Protein AF-A0A928NKR6-F1 (afdb_monomer_lite)

pLDDT: mean 70.2, std 10.95, range [42.5, 87.31]

Sequence (107 aa):
MFGFIVCLTAIFIFFMIVGFLEKFGERMFKMYNKRTTKQGGITIPKQLRVKYGLTGACAVDIEEVNGGLLIKKHTDTCICCGNFEDVKKMNDICLCKKCAGGFLHAN

Radius of gyration: 22.49 Å; chains: 1; bounding box: 49×58×49 Å

Foldseek 3Di:
DPPVVVVVVVVVVVCVVVVVVVVVPDDDDDDDDDDADPVRDDDDDPVVCVVQVVDPPFAWDWDDDDNDTDIHGDQQAQPPPRDSPQFDQDPNGTHHPVVVVVVVPPD

Structure (mmCIF, N/CA/C/O backbone):
data_AF-A0A928NKR6-F1
#
_entry.id   AF-A0A928NKR6-F1
#
loop_
_atom_site.group_PDB
_atom_site.id
_atom_site.type_symbol
_atom_site.label_atom_id
_atom_site.label_alt_id
_atom_site.label_comp_id
_atom_site.label_asym_id
_atom_site.label_entity_id
_atom_site.label_seq_id
_atom_site.pdbx_PDB_ins_code
_atom_site.Cartn_x
_atom_site.Cartn_y
_atom_site.Cartn_z
_atom_site.occupancy
_atom_site.B_iso_or_equiv
_atom_site.auth_seq_id
_atom_site.auth_comp_id
_atom_site.auth_asym_id
_atom_site.auth_atom_id
_atom_site.pdbx_PDB_model_num
ATOM 1 N N . MET A 1 1 ? 30.452 -43.945 2.477 1.00 54.97 1 MET A N 1
ATOM 2 C CA . MET A 1 1 ? 29.744 -43.589 3.730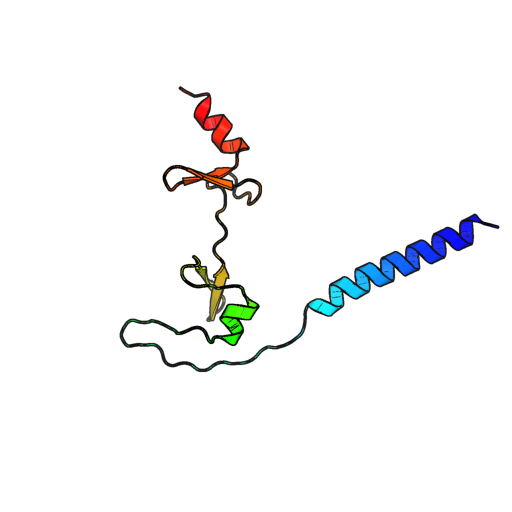 1.00 54.97 1 MET A CA 1
ATOM 3 C C . MET A 1 1 ? 29.572 -42.077 3.958 1.00 54.97 1 MET A C 1
ATOM 5 O O . MET A 1 1 ? 28.763 -41.715 4.794 1.00 54.97 1 MET A O 1
ATOM 9 N N . PHE A 1 2 ? 30.244 -41.191 3.199 1.00 52.47 2 PHE A N 1
ATOM 10 C CA . PHE A 1 2 ? 30.099 -39.727 3.337 1.00 52.47 2 PHE A CA 1
ATOM 11 C C . PHE A 1 2 ? 28.892 -39.115 2.598 1.00 52.47 2 PHE A C 1
ATOM 13 O O . PHE A 1 2 ? 28.364 -38.106 3.045 1.00 52.47 2 PHE A O 1
ATOM 20 N N . GLY A 1 3 ? 28.406 -39.729 1.511 1.00 57.06 3 GLY A N 1
ATOM 21 C CA . GLY A 1 3 ? 27.322 -39.159 0.690 1.00 57.06 3 GLY A CA 1
ATOM 22 C C . GLY A 1 3 ? 25.929 -39.158 1.336 1.00 57.06 3 GLY A C 1
ATOM 23 O O . GLY A 1 3 ? 25.107 -38.306 1.016 1.00 57.06 3 GLY A O 1
ATOM 24 N N . PHE A 1 4 ? 25.665 -40.064 2.282 1.00 57.41 4 PHE A N 1
ATOM 25 C CA . PHE A 1 4 ? 24.349 -40.174 2.929 1.00 57.41 4 PHE A CA 1
ATOM 26 C C . PHE A 1 4 ? 24.078 -39.028 3.918 1.00 57.41 4 PHE A C 1
ATOM 28 O O . PHE A 1 4 ? 22.943 -38.579 4.060 1.00 57.41 4 PHE A O 1
ATOM 35 N N . ILE A 1 5 ? 25.132 -38.513 4.559 1.00 68.06 5 ILE A N 1
ATOM 36 C CA . ILE A 1 5 ? 25.040 -37.430 5.547 1.00 68.06 5 ILE A CA 1
ATOM 37 C C . ILE A 1 5 ? 24.757 -36.085 4.866 1.00 68.06 5 ILE A C 1
ATOM 39 O O . ILE A 1 5 ? 23.942 -35.316 5.366 1.00 68.06 5 ILE A O 1
ATOM 43 N N . VAL A 1 6 ? 25.358 -35.819 3.699 1.00 60.25 6 VAL A N 1
ATOM 44 C CA . VAL A 1 6 ? 25.154 -34.549 2.970 1.00 60.25 6 VAL A CA 1
ATOM 45 C C . VAL A 1 6 ? 23.736 -34.439 2.400 1.00 60.25 6 VAL A C 1
ATOM 47 O O . VAL A 1 6 ? 23.174 -33.351 2.308 1.00 60.25 6 VAL A O 1
ATOM 50 N N . CYS A 1 7 ? 23.133 -35.573 2.036 1.00 64.06 7 CYS A N 1
ATOM 51 C CA . CYS A 1 7 ? 21.777 -35.597 1.498 1.00 64.06 7 CYS A CA 1
ATOM 52 C C . CYS A 1 7 ? 20.728 -35.351 2.595 1.00 64.06 7 CYS A C 1
ATOM 54 O O . CYS A 1 7 ? 19.808 -34.558 2.398 1.00 64.06 7 CYS A O 1
ATOM 56 N N . LEU A 1 8 ? 20.905 -35.945 3.785 1.00 61.19 8 LEU A N 1
ATOM 57 C CA . LEU A 1 8 ? 20.002 -35.703 4.915 1.00 61.19 8 LEU A CA 1
ATOM 58 C C . LEU A 1 8 ? 20.043 -34.244 5.389 1.00 61.19 8 LEU A C 1
ATOM 60 O O . LEU A 1 8 ? 18.994 -33.671 5.676 1.00 61.19 8 LEU A O 1
ATOM 64 N N . THR A 1 9 ? 21.221 -33.615 5.442 1.00 68.38 9 THR A N 1
ATOM 65 C CA . THR A 1 9 ? 21.326 -32.212 5.874 1.00 68.38 9 THR A CA 1
ATOM 66 C C . THR A 1 9 ? 20.708 -31.249 4.862 1.00 68.38 9 THR A C 1
ATOM 68 O O . THR A 1 9 ? 20.036 -30.305 5.271 1.00 68.38 9 THR A O 1
ATOM 71 N N . ALA A 1 10 ? 20.840 -31.507 3.557 1.00 74.25 10 ALA A N 1
ATOM 72 C CA . ALA A 1 10 ? 20.197 -30.702 2.519 1.00 74.25 10 ALA A CA 1
ATOM 73 C C . ALA A 1 10 ? 18.661 -30.767 2.591 1.00 74.25 10 ALA A C 1
ATOM 75 O O . ALA A 1 10 ? 17.999 -29.740 2.450 1.00 74.25 10 ALA A O 1
ATOM 76 N N . ILE A 1 11 ? 18.095 -31.945 2.877 1.00 74.38 11 ILE A N 1
ATOM 77 C CA . ILE A 1 11 ? 16.644 -32.120 3.046 1.00 74.38 11 ILE A CA 1
ATOM 78 C C . ILE A 1 11 ? 16.155 -31.382 4.297 1.00 74.38 11 ILE A C 1
ATOM 80 O O . ILE A 1 11 ? 15.154 -30.677 4.223 1.00 74.38 11 ILE A O 1
ATOM 84 N N . PHE A 1 12 ? 16.879 -31.466 5.420 1.00 72.62 12 PHE A N 1
ATOM 85 C CA . PHE A 1 12 ? 16.542 -30.723 6.642 1.00 72.62 12 PHE A CA 1
ATOM 86 C C . PHE A 1 12 ? 16.619 -29.202 6.454 1.00 72.62 12 PHE A C 1
ATOM 88 O O . PHE A 1 12 ? 15.742 -28.483 6.931 1.00 72.62 12 PHE A O 1
ATOM 95 N N . ILE A 1 13 ? 17.629 -28.707 5.731 1.00 73.88 13 ILE A N 1
ATOM 96 C CA . ILE A 1 13 ? 17.772 -27.280 5.412 1.00 73.88 13 ILE A CA 1
ATOM 97 C C . ILE A 1 13 ? 16.645 -26.825 4.479 1.00 73.88 13 ILE A C 1
ATOM 99 O O . ILE A 1 13 ? 16.039 -25.785 4.722 1.00 73.88 13 ILE A O 1
ATOM 103 N N . PHE A 1 14 ? 16.308 -27.617 3.457 1.00 73.50 14 PHE A N 1
ATOM 104 C CA . PHE A 1 14 ? 15.191 -27.321 2.560 1.00 73.50 14 PHE A CA 1
ATOM 105 C C . PHE A 1 14 ? 13.855 -27.294 3.317 1.00 73.50 14 PHE A C 1
ATOM 107 O O . PHE A 1 14 ? 13.088 -26.346 3.169 1.00 73.50 14 PHE A O 1
ATOM 114 N N . PHE A 1 15 ? 13.612 -28.263 4.205 1.00 69.25 15 PHE A N 1
ATOM 115 C CA . PHE A 1 15 ? 12.404 -28.306 5.036 1.00 69.25 15 PHE A CA 1
ATOM 116 C C . PHE A 1 15 ? 12.334 -27.138 6.029 1.00 69.25 15 PHE A C 1
ATOM 118 O O . PHE A 1 15 ? 11.260 -26.578 6.238 1.00 69.25 15 PHE A O 1
ATOM 125 N N . MET A 1 16 ? 13.470 -26.718 6.604 1.00 66.75 16 MET A N 1
ATOM 126 C CA . MET A 1 16 ? 13.531 -25.516 7.442 1.00 66.75 16 MET A CA 1
ATOM 127 C C . MET A 1 16 ? 13.241 -24.239 6.650 1.00 66.75 16 MET A C 1
ATOM 129 O O . MET A 1 16 ? 12.512 -23.390 7.150 1.00 66.75 16 MET A O 1
ATOM 133 N N . ILE A 1 17 ? 13.777 -24.090 5.434 1.00 71.38 17 ILE A N 1
ATOM 134 C CA . ILE A 1 17 ? 13.558 -22.897 4.600 1.00 71.38 17 ILE A CA 1
ATOM 135 C C . ILE A 1 17 ? 12.101 -22.828 4.117 1.00 71.38 17 ILE A C 1
ATOM 137 O O . ILE A 1 17 ? 11.482 -21.769 4.212 1.00 71.38 17 ILE A O 1
ATOM 141 N N . VAL A 1 18 ? 11.524 -23.948 3.666 1.00 62.72 18 VAL A N 1
ATOM 142 C CA . VAL A 1 18 ? 10.117 -24.006 3.227 1.00 62.72 18 VAL A CA 1
ATOM 143 C C . VAL A 1 18 ? 9.162 -23.827 4.416 1.00 62.72 18 VAL A C 1
ATOM 145 O O . VAL A 1 18 ? 8.267 -22.987 4.353 1.00 62.72 18 VAL A O 1
ATOM 148 N N . GLY A 1 19 ? 9.406 -24.501 5.548 1.00 57.16 19 GLY A N 1
ATOM 149 C CA . GLY A 1 19 ? 8.595 -24.346 6.764 1.00 57.16 19 GLY A CA 1
ATOM 150 C C . GLY A 1 19 ? 8.699 -22.956 7.409 1.00 57.16 19 GLY A C 1
ATOM 151 O O . GLY A 1 19 ? 7.783 -22.519 8.109 1.00 57.16 19 GLY A O 1
ATOM 152 N N . PHE A 1 20 ? 9.793 -22.229 7.162 1.00 53.78 20 PHE A N 1
ATOM 153 C CA . PHE A 1 20 ? 9.941 -20.832 7.573 1.00 53.78 20 PHE A CA 1
ATOM 154 C C . PHE A 1 20 ? 9.115 -19.877 6.695 1.00 53.78 20 PHE A C 1
ATOM 156 O O . PHE A 1 20 ? 8.535 -18.928 7.222 1.00 53.78 20 PHE A O 1
ATOM 163 N N . LEU A 1 21 ? 9.001 -20.145 5.389 1.00 53.84 21 LEU A N 1
ATOM 164 C CA . LEU A 1 21 ? 8.217 -19.334 4.448 1.00 53.84 21 LEU A CA 1
ATOM 165 C C . LEU A 1 21 ? 6.701 -19.424 4.694 1.00 53.84 21 LEU A C 1
ATOM 167 O O . LEU A 1 21 ? 6.009 -18.415 4.573 1.00 53.84 21 LEU A O 1
ATOM 171 N N . GLU A 1 22 ? 6.183 -20.577 5.120 1.00 54.25 22 GLU A N 1
ATOM 172 C CA . GLU A 1 22 ? 4.743 -20.745 5.386 1.00 54.25 22 GLU A CA 1
ATOM 173 C C . GLU A 1 22 ? 4.278 -20.051 6.681 1.00 54.25 22 GLU A C 1
ATOM 175 O O . GLU A 1 22 ? 3.130 -19.622 6.800 1.00 54.25 22 GLU A O 1
ATOM 180 N N . LYS A 1 23 ? 5.171 -19.862 7.662 1.00 48.78 23 LYS A N 1
ATOM 181 C CA . LYS A 1 23 ? 4.804 -19.379 9.008 1.00 48.78 23 LYS A CA 1
ATOM 182 C C . LYS A 1 23 ? 4.626 -17.859 9.124 1.00 48.78 23 LYS A C 1
ATOM 184 O O . LYS A 1 23 ? 4.223 -17.369 10.181 1.00 48.78 23 LYS A O 1
ATOM 189 N N . PHE A 1 24 ? 4.903 -17.113 8.054 1.00 51.38 24 PHE A N 1
ATOM 190 C CA . PHE A 1 24 ? 4.741 -15.655 8.003 1.00 51.38 24 PHE A CA 1
ATOM 191 C C . PHE A 1 24 ? 3.353 -15.186 7.527 1.00 51.38 24 PHE A C 1
ATOM 193 O O . PHE A 1 24 ? 3.052 -13.999 7.652 1.00 51.38 24 PHE A O 1
ATOM 200 N N . GLY A 1 25 ? 2.499 -16.081 7.013 1.00 49.72 25 GLY A N 1
ATOM 201 C CA . GLY A 1 25 ? 1.250 -15.706 6.333 1.00 49.72 25 GLY A CA 1
ATOM 202 C C . GLY A 1 25 ? 0.085 -15.297 7.238 1.00 49.72 25 GLY A C 1
ATOM 203 O O . GLY A 1 25 ? -0.776 -14.527 6.816 1.00 49.72 25 GLY A O 1
ATOM 204 N N . GLU A 1 26 ? 0.057 -15.742 8.494 1.00 56.91 26 GLU A N 1
ATOM 205 C CA . GLU A 1 26 ? -1.099 -15.515 9.361 1.00 56.91 26 GLU A CA 1
ATOM 206 C C . GLU A 1 26 ? -0.705 -14.819 10.656 1.00 56.91 26 GLU A C 1
ATOM 208 O O . GLU A 1 26 ? -0.263 -15.450 11.615 1.00 56.91 26 GLU A O 1
ATOM 213 N N . ARG A 1 27 ? -0.907 -13.497 10.712 1.00 59.69 27 ARG A N 1
ATOM 214 C CA . ARG A 1 27 ? -1.330 -12.843 11.956 1.00 59.69 27 ARG A CA 1
ATOM 215 C C . ARG A 1 27 ? -1.902 -11.438 11.720 1.00 59.69 27 ARG A C 1
ATOM 217 O O . ARG A 1 27 ? -1.241 -10.534 11.206 1.00 59.69 27 ARG A O 1
ATOM 224 N N . MET A 1 28 ? -3.116 -11.272 12.258 1.00 49.78 28 MET A N 1
ATOM 225 C CA . MET A 1 28 ? -3.838 -10.034 12.600 1.00 49.78 28 MET A CA 1
ATOM 226 C C . MET A 1 28 ? -4.851 -9.492 11.580 1.00 49.78 28 MET A C 1
ATOM 228 O O . MET A 1 28 ? -4.578 -8.516 10.879 1.00 49.78 28 MET A O 1
ATOM 232 N N . PHE A 1 29 ? -6.076 -10.025 11.629 1.00 56.78 29 PHE A N 1
ATOM 233 C CA . PHE A 1 29 ? -7.272 -9.323 11.161 1.00 56.78 29 PHE A CA 1
ATOM 234 C C . PHE A 1 29 ? -7.809 -8.456 12.309 1.00 56.78 29 PHE A C 1
ATOM 236 O O . PHE A 1 29 ? -8.387 -8.955 13.272 1.00 56.78 29 PHE A O 1
ATOM 243 N N . LYS A 1 30 ? -7.544 -7.148 12.261 1.00 71.06 30 LYS A N 1
ATOM 244 C CA . LYS A 1 30 ? -8.072 -6.179 13.229 1.00 71.06 30 LYS A CA 1
ATOM 245 C C . LYS A 1 30 ? -9.068 -5.290 12.507 1.00 71.06 30 LYS A C 1
ATOM 247 O O . LYS A 1 30 ? -8.699 -4.584 11.573 1.00 71.06 30 LYS A O 1
ATOM 252 N N . MET A 1 31 ? -10.322 -5.336 12.944 1.00 73.31 31 MET A N 1
ATOM 253 C CA . MET A 1 31 ? -11.381 -4.527 12.356 1.00 73.31 31 MET A CA 1
ATOM 254 C C . MET A 1 31 ? -11.275 -3.089 12.870 1.00 73.31 31 MET A C 1
ATOM 256 O O . MET A 1 31 ? -11.282 -2.843 14.076 1.00 73.31 31 MET A O 1
ATOM 260 N N . TYR A 1 32 ? -11.167 -2.133 11.951 1.00 79.50 32 TYR A N 1
ATOM 261 C CA . TYR A 1 32 ? -11.190 -0.709 12.264 1.00 79.50 32 TYR A CA 1
ATOM 262 C C . TYR A 1 32 ? -12.498 -0.123 11.742 1.00 79.50 32 TYR A C 1
ATOM 264 O O . TYR A 1 32 ? -12.698 -0.037 10.535 1.00 79.50 32 TYR A O 1
ATOM 272 N N . ASN A 1 33 ? -13.385 0.297 12.644 1.00 81.00 33 ASN A N 1
ATOM 273 C CA . ASN A 1 33 ? -14.573 1.048 12.260 1.00 81.00 33 ASN A CA 1
ATOM 274 C C . ASN A 1 33 ? -14.219 2.540 12.158 1.00 81.00 33 ASN A C 1
ATOM 276 O O . ASN A 1 33 ? -13.699 3.136 13.110 1.00 81.00 33 ASN A O 1
ATOM 280 N N . LYS A 1 34 ? -14.471 3.141 10.995 1.00 82.00 34 LYS A N 1
ATOM 281 C CA . LYS A 1 34 ? -14.352 4.582 10.778 1.00 82.00 34 LYS A CA 1
ATOM 282 C C . LYS A 1 34 ? -15.545 5.071 9.977 1.00 82.00 34 LYS A C 1
ATOM 284 O O . LYS A 1 34 ? -15.945 4.445 9.003 1.00 82.00 34 LYS A O 1
ATOM 289 N N . ARG A 1 35 ? -16.088 6.212 10.399 1.00 82.75 35 ARG A N 1
ATOM 290 C CA . ARG A 1 35 ? -17.119 6.926 9.654 1.00 82.75 35 ARG A CA 1
ATOM 291 C C . ARG A 1 35 ? -16.463 7.695 8.510 1.00 82.75 35 ARG A C 1
ATOM 293 O O . ARG A 1 35 ? -15.457 8.373 8.719 1.00 82.75 35 ARG A O 1
ATOM 300 N N . THR A 1 36 ? -17.061 7.600 7.334 1.00 83.94 36 THR A N 1
ATOM 301 C CA . THR A 1 36 ? -16.680 8.364 6.147 1.00 83.94 36 THR A CA 1
ATOM 302 C C . THR A 1 36 ? -16.971 9.855 6.346 1.00 83.94 36 THR A C 1
ATOM 304 O O . THR A 1 36 ? -17.971 10.227 6.966 1.00 83.94 36 THR A O 1
ATOM 307 N N . THR A 1 37 ? -16.098 10.729 5.845 1.00 85.81 37 THR A N 1
ATOM 308 C CA . THR A 1 37 ? -16.343 12.179 5.855 1.00 85.81 37 THR A CA 1
ATOM 309 C C . THR A 1 37 ? -17.436 12.559 4.848 1.00 85.81 37 THR A C 1
ATOM 311 O O . THR A 1 37 ? -17.802 11.767 3.980 1.00 85.81 37 THR A O 1
ATOM 314 N N . LYS A 1 38 ? -17.944 13.799 4.919 1.00 78.94 38 LYS A N 1
ATOM 315 C CA . LYS A 1 38 ? -18.970 14.318 3.988 1.00 78.94 38 LYS A CA 1
ATOM 316 C C . LYS A 1 38 ? -18.558 14.245 2.506 1.00 78.94 38 LYS A C 1
ATOM 318 O O . LYS A 1 38 ? -19.422 14.278 1.645 1.00 78.94 38 LYS A O 1
ATOM 323 N N . GLN A 1 39 ? -17.257 14.150 2.226 1.00 82.81 39 GLN A N 1
ATOM 324 C CA . GLN A 1 39 ? -16.682 14.069 0.880 1.00 82.81 39 GLN A CA 1
ATOM 325 C C . GLN A 1 39 ? -16.332 12.630 0.452 1.00 82.81 39 GLN A C 1
ATOM 327 O O . GLN A 1 39 ? -15.668 12.447 -0.558 1.00 82.81 39 GLN A O 1
ATOM 332 N N . GLY A 1 40 ? -16.712 11.603 1.222 1.00 79.56 40 GLY A N 1
ATOM 333 C CA . GLY A 1 40 ? -16.383 10.211 0.885 1.00 79.56 40 GLY A CA 1
ATOM 334 C C . GLY A 1 40 ? -14.994 9.747 1.349 1.00 79.56 40 GLY A C 1
ATOM 335 O O . GLY A 1 40 ? -14.610 8.609 1.100 1.00 79.56 40 GLY A O 1
ATOM 336 N N . GLY A 1 41 ? -14.235 10.591 2.055 1.00 83.31 41 GLY A N 1
ATOM 337 C CA . GLY A 1 41 ? -12.894 10.244 2.525 1.00 83.31 41 GLY A CA 1
ATOM 338 C C . GLY A 1 41 ? -12.910 9.297 3.728 1.00 83.31 41 GLY A C 1
ATOM 339 O O . GLY A 1 41 ? -13.628 9.531 4.705 1.00 83.31 41 GLY A O 1
ATOM 340 N N . ILE A 1 42 ? -12.065 8.262 3.694 1.00 85.38 42 ILE A N 1
ATOM 341 C CA . ILE A 1 42 ? -11.814 7.354 4.823 1.00 85.38 42 ILE A CA 1
ATOM 342 C C . ILE A 1 42 ? -10.380 7.560 5.315 1.00 85.38 42 ILE A C 1
ATOM 344 O O . ILE A 1 42 ? -9.417 7.464 4.557 1.00 85.38 42 ILE A O 1
ATOM 348 N N . THR A 1 43 ? -10.214 7.835 6.610 1.00 84.38 43 THR A N 1
ATOM 349 C CA . THR A 1 43 ? -8.880 7.982 7.206 1.00 84.38 43 THR A CA 1
ATOM 350 C C . THR A 1 43 ? -8.305 6.624 7.595 1.00 84.38 43 THR A C 1
ATOM 352 O O . THR A 1 43 ? -8.785 5.987 8.535 1.00 84.38 43 THR A O 1
ATOM 355 N N . ILE A 1 44 ? -7.219 6.217 6.934 1.00 85.56 44 ILE A N 1
ATOM 356 C CA . ILE A 1 44 ? -6.503 4.976 7.249 1.00 85.56 44 ILE A CA 1
ATOM 357 C C . ILE A 1 44 ? -5.761 5.127 8.599 1.00 85.56 44 ILE A C 1
ATOM 359 O O . ILE A 1 44 ? -4.912 6.020 8.752 1.00 85.56 44 ILE A O 1
ATOM 363 N N . PRO A 1 45 ? -6.041 4.265 9.598 1.00 86.00 45 PRO A N 1
ATOM 364 C CA . PRO A 1 45 ? -5.367 4.282 10.895 1.00 86.00 45 PRO A CA 1
ATOM 365 C C . PRO A 1 45 ? -3.837 4.243 10.785 1.00 86.00 45 PRO A C 1
ATOM 367 O O . PRO A 1 45 ? -3.274 3.555 9.934 1.00 86.00 45 PRO A O 1
ATOM 370 N N . LYS A 1 46 ? -3.143 4.929 11.709 1.00 83.62 46 LYS A N 1
ATOM 371 C CA . LYS A 1 46 ? -1.666 5.021 11.731 1.00 83.62 46 LYS A CA 1
ATOM 372 C C . LYS A 1 46 ? -0.982 3.648 11.722 1.00 83.62 46 LYS A C 1
ATOM 374 O O . LYS A 1 46 ? 0.035 3.488 11.062 1.00 83.62 46 LYS A O 1
ATOM 379 N N . GLN A 1 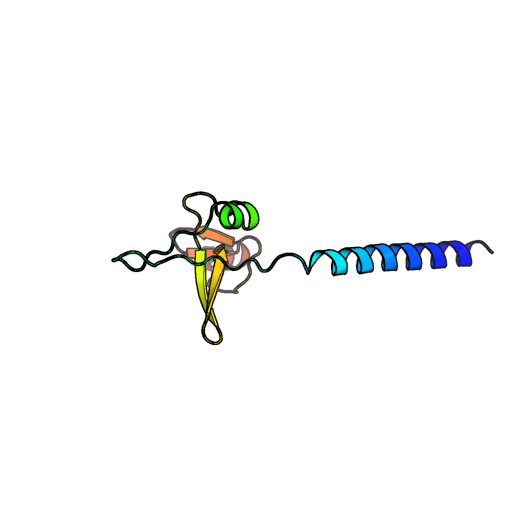47 ? -1.559 2.661 12.409 1.00 82.69 47 GLN A N 1
ATOM 380 C CA . GLN A 1 47 ? -1.013 1.301 12.464 1.00 82.69 47 GLN A CA 1
ATOM 381 C C . GLN A 1 47 ? -0.983 0.631 11.083 1.00 82.69 47 GLN A C 1
ATOM 383 O O . GLN A 1 47 ? 0.040 0.068 10.706 1.00 82.69 47 GLN A O 1
ATOM 388 N N . LEU A 1 48 ? -2.072 0.743 10.312 1.00 84.06 48 LEU A N 1
ATOM 389 C CA . LEU A 1 48 ? -2.141 0.193 8.957 1.00 84.06 48 LEU A CA 1
ATOM 390 C C . LEU A 1 48 ? -1.203 0.948 8.012 1.00 84.06 48 LEU A C 1
ATOM 392 O O . LEU A 1 48 ? -0.503 0.321 7.227 1.00 84.06 48 LEU A O 1
ATOM 396 N N . ARG A 1 49 ? -1.107 2.277 8.146 1.00 82.50 49 ARG A N 1
ATOM 397 C CA . ARG A 1 49 ? -0.172 3.073 7.336 1.00 82.50 49 ARG A CA 1
ATOM 398 C C . ARG A 1 49 ? 1.277 2.626 7.495 1.00 82.50 49 ARG A C 1
ATOM 400 O O . ARG A 1 49 ? 1.964 2.460 6.498 1.00 82.50 49 ARG A O 1
ATOM 407 N N . VAL A 1 50 ? 1.730 2.391 8.727 1.00 81.94 50 VAL A N 1
ATOM 408 C CA . VAL A 1 50 ? 3.098 1.910 8.981 1.00 81.94 50 VAL A CA 1
ATOM 409 C C . VAL A 1 50 ? 3.269 0.469 8.497 1.00 81.94 50 VAL A C 1
ATOM 411 O O . VAL A 1 50 ? 4.258 0.176 7.836 1.00 81.94 50 VAL A O 1
ATOM 414 N N . LYS A 1 51 ? 2.291 -0.411 8.761 1.00 80.06 51 LYS A N 1
ATOM 415 C CA . LYS A 1 51 ? 2.353 -1.828 8.360 1.00 80.06 51 LYS A CA 1
ATOM 416 C C . LYS A 1 51 ? 2.448 -2.010 6.841 1.00 80.06 51 LYS A C 1
ATOM 418 O O . LYS A 1 51 ? 3.211 -2.851 6.387 1.00 80.06 51 LYS A O 1
ATOM 423 N N . TYR A 1 52 ? 1.696 -1.224 6.074 1.00 77.25 52 TYR A N 1
ATOM 424 C CA . TYR A 1 52 ? 1.669 -1.292 4.608 1.00 77.25 52 TYR A CA 1
ATOM 425 C C . TYR A 1 52 ? 2.590 -0.263 3.931 1.00 77.25 52 TYR A C 1
ATOM 427 O O . TYR A 1 52 ? 2.546 -0.110 2.714 1.00 77.25 52 TYR A O 1
ATOM 435 N N . GLY A 1 53 ? 3.417 0.463 4.696 1.00 75.31 53 GLY A N 1
ATOM 436 C CA . GLY A 1 53 ? 4.355 1.446 4.146 1.00 75.31 53 GLY A CA 1
ATOM 437 C C . GLY A 1 53 ? 3.687 2.601 3.387 1.00 75.31 53 GLY A C 1
ATOM 438 O O . GLY A 1 53 ? 4.294 3.179 2.489 1.00 75.31 53 GLY A O 1
ATOM 439 N N . LEU A 1 54 ? 2.441 2.936 3.735 1.00 75.69 54 LEU A N 1
ATOM 440 C CA . LEU A 1 54 ? 1.678 4.046 3.162 1.00 75.69 54 LEU A CA 1
ATOM 441 C C . LEU A 1 54 ? 2.090 5.356 3.854 1.00 75.69 54 LEU A C 1
ATOM 443 O O . LEU A 1 54 ? 1.380 5.889 4.717 1.00 75.69 54 LEU A O 1
ATOM 447 N N . THR A 1 55 ? 3.286 5.844 3.528 1.00 69.69 55 THR A N 1
ATOM 448 C CA . THR A 1 55 ? 3.775 7.169 3.934 1.00 69.69 55 THR A CA 1
ATOM 449 C C . THR A 1 55 ? 3.105 8.273 3.102 1.00 69.69 55 THR A C 1
ATOM 451 O O . THR A 1 55 ? 2.493 8.003 2.071 1.00 69.69 55 THR A O 1
ATOM 454 N N . GLY A 1 56 ? 3.102 9.514 3.604 1.00 61.22 56 GLY A N 1
ATOM 455 C CA . GLY A 1 56 ? 2.337 10.617 3.002 1.00 61.22 56 GLY A CA 1
ATOM 456 C C . GLY A 1 56 ? 2.634 10.803 1.507 1.00 61.22 56 GLY A C 1
ATOM 457 O O . GLY A 1 56 ? 3.795 10.767 1.119 1.00 61.22 56 GLY A O 1
ATOM 458 N N . ALA A 1 57 ? 1.578 10.999 0.707 1.00 64.00 57 ALA A N 1
ATOM 459 C CA . ALA A 1 57 ? 1.591 11.117 -0.761 1.00 64.00 57 ALA A CA 1
ATOM 460 C C . ALA A 1 57 ? 1.892 9.830 -1.566 1.00 64.00 57 ALA A C 1
ATOM 462 O O . ALA A 1 57 ? 2.225 9.905 -2.745 1.00 64.00 57 ALA A O 1
ATOM 463 N N . CYS A 1 58 ? 1.737 8.641 -0.973 1.00 67.44 58 CYS A N 1
ATOM 464 C CA . CYS A 1 58 ? 1.805 7.391 -1.734 1.00 67.44 58 CYS A CA 1
ATOM 465 C C . CYS A 1 58 ? 0.555 7.200 -2.614 1.00 67.44 58 CYS A C 1
ATOM 467 O O . CYS A 1 58 ? -0.564 7.369 -2.125 1.00 67.44 58 CYS A O 1
ATOM 469 N N . ALA A 1 59 ? 0.743 6.829 -3.884 1.00 75.12 59 ALA A N 1
ATOM 470 C CA . ALA A 1 59 ? -0.345 6.416 -4.769 1.00 75.12 59 ALA A CA 1
ATOM 471 C C . ALA A 1 59 ? -0.860 5.026 -4.358 1.00 75.12 59 ALA A C 1
ATOM 473 O O . ALA A 1 59 ? -0.088 4.151 -3.950 1.00 75.12 59 ALA A O 1
ATOM 474 N N . VAL A 1 60 ? -2.174 4.839 -4.419 1.00 81.00 60 VAL A N 1
ATOM 475 C CA . VAL A 1 60 ? -2.867 3.656 -3.906 1.00 81.00 60 VAL A CA 1
ATOM 476 C C . VAL A 1 60 ? -3.954 3.274 -4.899 1.00 81.00 60 VAL A C 1
ATOM 478 O O . VAL A 1 60 ? -4.729 4.136 -5.308 1.00 81.00 60 VAL A O 1
ATOM 481 N N . ASP A 1 61 ? -4.016 1.994 -5.241 1.00 81.44 61 ASP A N 1
ATOM 482 C CA . ASP A 1 61 ? -5.063 1.422 -6.077 1.00 81.44 61 ASP A CA 1
ATOM 483 C C . ASP A 1 61 ? -6.211 0.919 -5.210 1.00 81.44 61 ASP A C 1
ATOM 485 O O . ASP A 1 61 ? -6.003 0.335 -4.138 1.00 81.44 61 ASP A O 1
ATOM 489 N N . ILE A 1 62 ? -7.429 1.166 -5.684 1.00 84.00 62 ILE A N 1
ATOM 490 C CA . ILE A 1 62 ? -8.667 0.734 -5.046 1.00 84.00 62 ILE A CA 1
ATOM 491 C C . ILE A 1 62 ? -9.392 -0.166 -6.043 1.00 84.00 62 ILE A C 1
ATOM 493 O O . ILE A 1 62 ? -9.856 0.299 -7.080 1.00 84.00 62 ILE A O 1
ATOM 497 N N . GLU A 1 63 ? -9.480 -1.452 -5.719 1.00 85.06 63 GLU A N 1
ATOM 498 C CA . GLU A 1 63 ? -10.194 -2.459 -6.506 1.00 85.06 63 GLU A CA 1
ATOM 499 C C . GLU A 1 63 ? -11.465 -2.884 -5.758 1.00 85.06 63 GLU A C 1
ATOM 501 O O . GLU A 1 63 ? -11.442 -3.084 -4.539 1.00 85.06 63 GLU A O 1
ATOM 506 N N . GLU A 1 64 ? -12.578 -3.044 -6.472 1.00 85.94 64 GLU A N 1
ATOM 507 C CA . GLU A 1 64 ? -13.809 -3.603 -5.911 1.00 85.94 64 GLU A CA 1
ATOM 508 C C . GLU A 1 64 ? -13.766 -5.133 -5.999 1.00 85.94 64 GLU A C 1
ATOM 510 O O . GLU A 1 64 ? -13.584 -5.701 -7.075 1.00 85.94 64 GLU A O 1
ATOM 515 N N . VAL A 1 65 ? -13.909 -5.817 -4.861 1.00 87.31 65 VAL A N 1
ATOM 516 C CA . VAL A 1 65 ? -13.842 -7.283 -4.790 1.00 87.31 65 VAL A CA 1
ATOM 517 C C . VAL A 1 65 ? -14.934 -7.809 -3.866 1.00 87.31 65 VAL A C 1
ATOM 519 O O . VAL A 1 65 ? -14.919 -7.523 -2.672 1.00 87.31 65 VAL A O 1
ATOM 522 N N . ASN A 1 66 ? -15.849 -8.626 -4.404 1.00 77.06 66 ASN A N 1
ATOM 523 C CA . ASN A 1 66 ? -16.828 -9.441 -3.663 1.00 77.06 66 ASN A CA 1
ATOM 524 C C . ASN A 1 66 ? -17.522 -8.715 -2.491 1.00 77.06 66 ASN A C 1
ATOM 526 O O . ASN A 1 66 ? -17.633 -9.254 -1.390 1.00 77.06 66 ASN A O 1
ATOM 530 N N . GLY A 1 67 ? -17.977 -7.480 -2.723 1.00 81.44 67 GLY A N 1
ATOM 531 C CA . GLY A 1 67 ? -18.673 -6.674 -1.713 1.00 81.44 67 GLY A CA 1
ATOM 532 C C . GLY A 1 67 ? -17.760 -5.909 -0.745 1.00 81.44 67 GLY A C 1
ATOM 533 O O . GLY A 1 67 ? -18.235 -5.404 0.271 1.00 81.44 67 GLY A O 1
ATOM 534 N N . GLY A 1 68 ? -16.463 -5.810 -1.040 1.00 83.38 68 GLY A N 1
ATOM 535 C CA . GLY A 1 68 ? -15.487 -5.019 -0.296 1.00 83.38 68 GLY A CA 1
ATOM 536 C C . GLY A 1 68 ? -14.569 -4.200 -1.205 1.00 83.38 68 GLY A C 1
ATOM 537 O O . GLY A 1 68 ? -14.505 -4.401 -2.415 1.00 83.38 68 GLY A O 1
ATOM 538 N N . LEU A 1 69 ? -13.836 -3.268 -0.593 1.00 83.12 69 LEU A N 1
ATOM 539 C CA . LEU A 1 69 ? -12.795 -2.487 -1.260 1.00 83.12 69 LEU A CA 1
ATOM 540 C C . LEU A 1 69 ? -11.427 -3.031 -0.859 1.00 83.12 69 LEU A C 1
ATOM 542 O O . LEU A 1 69 ? -11.087 -3.073 0.328 1.00 83.12 69 LEU A O 1
ATOM 546 N N . LEU A 1 70 ? -10.636 -3.423 -1.851 1.00 84.06 70 LEU A N 1
ATOM 547 C CA . LEU A 1 70 ? -9.257 -3.843 -1.678 1.00 84.06 70 LE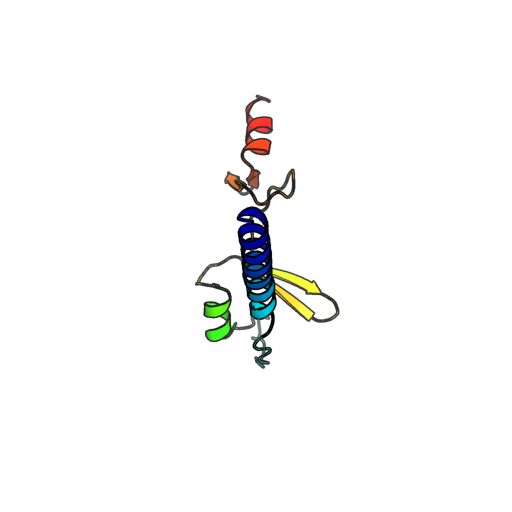U A CA 1
ATOM 548 C C . LEU A 1 70 ? -8.339 -2.664 -1.986 1.00 84.06 70 LEU A C 1
ATOM 550 O O . LEU A 1 70 ? -8.319 -2.142 -3.095 1.00 84.06 70 LEU A O 1
ATOM 554 N N . ILE A 1 71 ? -7.582 -2.246 -0.975 1.00 83.62 71 ILE A N 1
ATOM 555 C CA . ILE A 1 71 ? -6.668 -1.109 -1.058 1.00 83.62 71 ILE A CA 1
ATOM 556 C C . ILE A 1 71 ? -5.237 -1.648 -1.131 1.00 83.62 71 ILE A C 1
ATOM 558 O O . ILE A 1 71 ? -4.771 -2.291 -0.184 1.00 83.62 71 ILE A O 1
ATOM 562 N N . LYS A 1 72 ? -4.531 -1.378 -2.232 1.00 80.50 72 LYS A N 1
ATOM 563 C CA . LYS A 1 72 ? -3.140 -1.801 -2.468 1.00 80.50 72 LYS A CA 1
ATOM 564 C C . LYS A 1 72 ? -2.263 -0.598 -2.789 1.00 80.50 72 LYS A C 1
ATOM 566 O O . LYS A 1 72 ? -2.731 0.399 -3.322 1.00 80.50 72 LYS A O 1
ATOM 571 N N . LYS A 1 73 ? -0.969 -0.681 -2.481 1.00 78.56 73 LYS A N 1
ATOM 572 C CA . LYS A 1 73 ? -0.015 0.338 -2.934 1.00 78.56 73 LYS A CA 1
ATOM 573 C C . LYS A 1 73 ? 0.048 0.311 -4.462 1.00 78.56 73 LYS A C 1
ATOM 575 O O . LYS A 1 73 ? 0.221 -0.768 -5.020 1.00 78.56 73 LYS A O 1
ATOM 580 N N . HIS A 1 74 ? -0.047 1.477 -5.097 1.00 80.50 74 HIS A N 1
ATOM 581 C CA . HIS A 1 74 ? 0.070 1.573 -6.546 1.00 80.50 74 HIS A CA 1
ATOM 582 C C . HIS A 1 74 ? 1.476 1.159 -6.971 1.00 80.50 74 HIS A C 1
ATOM 584 O O . HIS A 1 74 ? 2.474 1.729 -6.514 1.00 80.50 74 HIS A O 1
ATOM 590 N N . THR A 1 75 ? 1.552 0.142 -7.820 1.00 65.62 75 THR A N 1
ATOM 591 C CA . THR A 1 75 ? 2.783 -0.265 -8.494 1.00 65.62 75 THR A CA 1
ATOM 592 C C . THR A 1 75 ? 2.679 0.153 -9.947 1.00 65.62 75 THR A C 1
ATOM 594 O O . THR A 1 75 ? 1.833 -0.370 -10.671 1.00 65.62 75 THR A O 1
ATOM 597 N N . ASP A 1 76 ? 3.542 1.078 -10.369 1.00 62.78 76 ASP A N 1
ATOM 598 C CA . ASP A 1 76 ? 3.643 1.489 -11.767 1.00 62.78 76 ASP A CA 1
ATOM 599 C C . ASP A 1 76 ? 4.005 0.253 -12.618 1.00 62.78 76 ASP A C 1
ATOM 601 O O . ASP A 1 76 ? 5.118 -0.268 -12.539 1.00 62.78 76 ASP A O 1
ATOM 605 N N . THR A 1 77 ? 3.058 -0.246 -13.412 1.00 65.94 77 THR A N 1
ATOM 606 C CA . THR A 1 77 ? 3.276 -1.347 -14.362 1.00 65.94 77 THR A CA 1
ATOM 607 C C . THR A 1 77 ? 3.445 -0.792 -15.771 1.00 65.94 77 THR A C 1
ATOM 609 O O . THR A 1 77 ? 2.946 0.285 -16.101 1.00 65.94 77 THR A O 1
ATOM 612 N N . CYS A 1 78 ? 4.195 -1.498 -16.618 1.00 65.62 78 CYS A N 1
ATOM 613 C CA . CYS A 1 78 ? 4.355 -1.094 -18.012 1.00 65.62 78 CYS A CA 1
ATOM 614 C C . CYS A 1 78 ? 3.023 -1.219 -18.772 1.00 65.62 78 CYS A C 1
ATOM 616 O O . CYS A 1 78 ? 2.474 -2.318 -18.842 1.00 65.62 78 CYS A O 1
ATOM 618 N N . ILE A 1 79 ? 2.560 -0.150 -19.429 1.00 67.62 79 ILE A N 1
ATOM 619 C CA . ILE A 1 79 ? 1.300 -0.161 -20.201 1.00 67.62 79 ILE A CA 1
ATOM 620 C C . ILE A 1 79 ? 1.313 -1.143 -21.386 1.00 67.62 79 ILE A C 1
ATOM 622 O O . ILE A 1 79 ? 0.268 -1.626 -21.806 1.00 67.62 79 ILE A O 1
ATOM 626 N N . CYS A 1 80 ? 2.492 -1.465 -21.925 1.00 62.91 80 CYS A N 1
ATOM 627 C CA . CYS A 1 80 ? 2.615 -2.326 -23.103 1.00 62.91 80 CYS A CA 1
ATOM 628 C C . CYS A 1 80 ? 2.676 -3.819 -22.768 1.00 62.91 80 CYS A C 1
ATOM 630 O O . CYS A 1 80 ? 2.194 -4.636 -23.544 1.00 62.91 80 CYS A O 1
ATOM 632 N N . CYS A 1 81 ? 3.318 -4.192 -21.659 1.00 64.25 81 CYS A N 1
ATOM 633 C CA . CYS A 1 81 ? 3.600 -5.599 -21.357 1.00 64.25 81 CYS A CA 1
ATOM 634 C C . CYS A 1 81 ? 3.143 -6.056 -19.972 1.00 64.25 81 CYS A C 1
ATOM 636 O O . CYS A 1 81 ? 3.302 -7.229 -19.651 1.00 64.25 81 CYS A O 1
ATOM 638 N N . GLY A 1 82 ? 2.628 -5.151 -19.135 1.00 62.94 82 GLY A N 1
ATOM 639 C CA . GLY A 1 82 ? 2.190 -5.462 -17.773 1.00 62.94 82 GLY A CA 1
ATOM 640 C C . GLY A 1 82 ? 3.316 -5.870 -16.820 1.00 62.94 82 GLY A C 1
ATOM 641 O O . GLY A 1 82 ? 3.044 -6.199 -15.669 1.00 62.94 82 GLY A O 1
ATOM 642 N N . ASN A 1 83 ? 4.580 -5.855 -17.265 1.00 65.94 83 ASN A N 1
ATOM 643 C CA . ASN A 1 83 ? 5.702 -6.210 -16.406 1.00 65.94 83 ASN A CA 1
ATOM 644 C C . ASN A 1 83 ? 5.961 -5.099 -15.375 1.00 65.94 83 ASN A C 1
ATOM 646 O O . ASN A 1 83 ? 5.827 -3.910 -15.681 1.00 65.94 83 ASN A O 1
ATOM 650 N N . PHE A 1 84 ? 6.345 -5.509 -14.170 1.00 64.69 84 PHE A N 1
ATOM 651 C CA . PHE A 1 84 ? 6.722 -4.655 -13.042 1.00 64.69 84 PHE A CA 1
ATOM 652 C C . PHE A 1 84 ? 8.242 -4.435 -12.960 1.00 64.69 84 PHE A C 1
ATOM 654 O O . PHE A 1 84 ? 8.704 -3.536 -12.259 1.00 64.69 84 PHE A O 1
ATOM 661 N N . GLU A 1 85 ? 9.039 -5.232 -13.678 1.00 57.72 85 GLU A N 1
ATOM 662 C CA . GLU A 1 85 ? 10.496 -5.095 -13.694 1.00 57.72 85 GLU A CA 1
ATOM 663 C C . GLU A 1 85 ? 10.945 -3.900 -14.551 1.00 57.72 85 GLU A C 1
ATOM 665 O O . GLU A 1 85 ? 10.566 -3.766 -15.719 1.00 57.72 85 GLU A O 1
ATOM 670 N N . ASP A 1 86 ? 11.807 -3.048 -13.981 1.00 60.41 86 ASP A N 1
ATOM 671 C CA . ASP A 1 86 ? 12.473 -1.940 -14.681 1.00 60.41 86 ASP A CA 1
ATOM 672 C C . ASP A 1 86 ? 11.519 -0.919 -15.342 1.00 60.41 86 ASP A C 1
ATOM 674 O O . ASP A 1 86 ? 11.838 -0.323 -16.380 1.00 60.41 86 ASP A O 1
ATOM 678 N N . VAL A 1 87 ? 10.348 -0.698 -14.737 1.00 65.62 87 VAL A N 1
ATOM 679 C C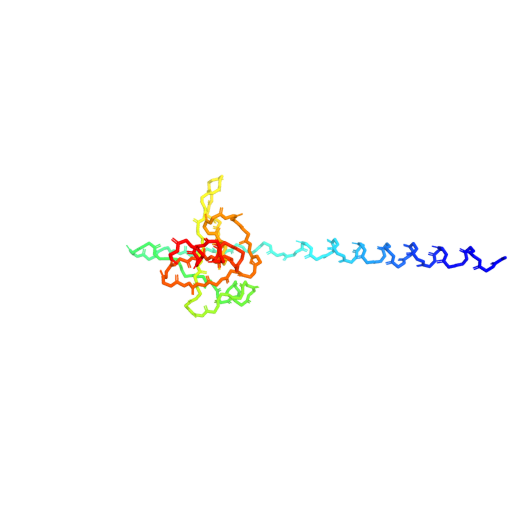A . VAL A 1 87 ? 9.384 0.321 -15.174 1.00 65.62 87 VAL A CA 1
ATOM 680 C C . VAL A 1 87 ? 9.887 1.709 -14.780 1.00 65.62 87 VAL A C 1
ATOM 682 O O . VAL A 1 87 ? 10.110 2.002 -13.606 1.00 65.62 87 VAL A O 1
ATOM 685 N N . LYS A 1 88 ? 10.082 2.575 -15.779 1.00 63.91 8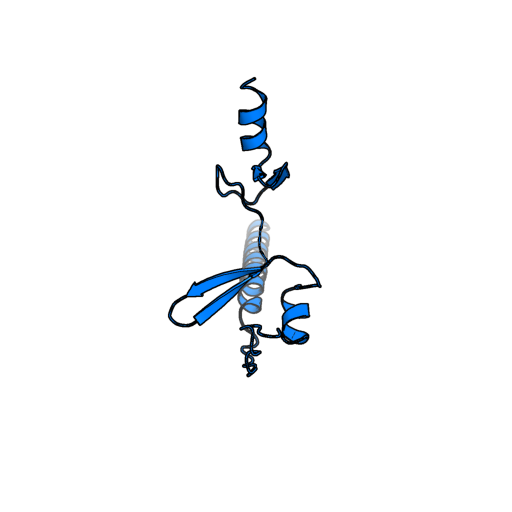8 LYS A N 1
ATOM 686 C CA . LYS A 1 88 ? 10.365 3.999 -15.593 1.00 63.91 88 LYS A CA 1
ATOM 687 C C . LYS A 1 88 ? 9.165 4.815 -16.048 1.00 63.91 88 LYS A C 1
ATOM 689 O O . LYS A 1 88 ? 8.561 4.537 -17.083 1.00 63.91 88 LYS A O 1
ATOM 694 N N . LYS A 1 89 ? 8.859 5.852 -15.276 1.00 62.41 89 LYS A N 1
ATOM 695 C CA . LYS A 1 89 ? 7.847 6.847 -15.618 1.00 62.41 89 LYS A CA 1
ATOM 696 C C . LYS A 1 89 ? 8.492 7.893 -16.526 1.00 62.41 89 LYS A C 1
ATOM 698 O O . LYS A 1 89 ? 9.419 8.576 -16.096 1.00 62.41 89 LYS A O 1
ATOM 703 N N . MET A 1 90 ? 8.052 7.974 -17.778 1.00 57.41 90 MET A N 1
ATOM 704 C CA . MET A 1 90 ? 8.506 8.967 -18.756 1.00 57.41 90 MET A CA 1
ATOM 705 C C . MET A 1 90 ? 7.263 9.672 -19.306 1.00 57.41 90 MET A C 1
ATOM 707 O O . MET A 1 90 ? 6.418 9.013 -19.904 1.00 57.41 90 MET A O 1
ATOM 711 N N . ASN A 1 91 ? 7.141 10.988 -19.093 1.00 56.34 91 ASN A N 1
ATOM 712 C CA . ASN A 1 91 ? 6.023 11.813 -19.584 1.00 56.34 91 ASN A CA 1
ATOM 713 C C . ASN A 1 91 ? 4.631 11.212 -19.293 1.00 56.34 91 ASN A C 1
ATOM 715 O O . ASN A 1 91 ? 3.848 10.995 -20.211 1.00 56.34 91 ASN A O 1
ATOM 719 N N . ASP A 1 92 ? 4.359 10.881 -18.025 1.00 64.31 92 ASP A N 1
ATOM 720 C CA . ASP A 1 92 ? 3.101 10.275 -17.542 1.00 64.31 92 ASP A CA 1
ATOM 721 C C . ASP A 1 92 ? 2.787 8.851 -18.033 1.00 64.31 92 ASP A C 1
ATOM 723 O O . ASP A 1 92 ? 1.796 8.256 -17.608 1.00 64.31 92 ASP A O 1
ATOM 727 N N . ILE A 1 93 ? 3.666 8.245 -18.838 1.00 64.81 93 ILE A N 1
ATOM 728 C CA . ILE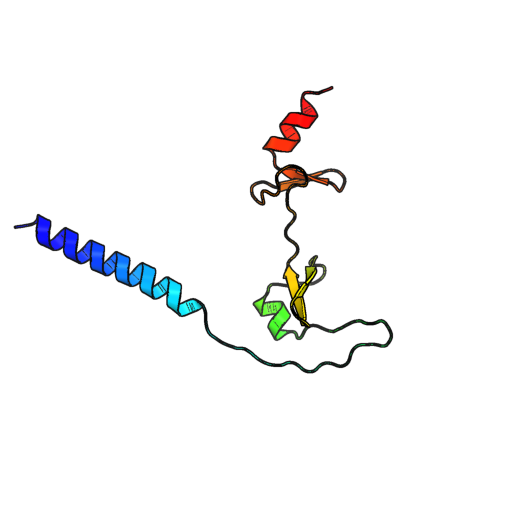 A 1 93 ? 3.535 6.861 -19.295 1.00 64.81 93 ILE A CA 1
ATOM 729 C C . ILE A 1 93 ? 4.540 5.982 -18.543 1.00 64.81 93 ILE A C 1
ATOM 731 O O . ILE A 1 93 ? 5.746 6.247 -18.499 1.00 64.81 93 ILE A O 1
ATOM 735 N N . CYS A 1 94 ? 4.037 4.906 -17.944 1.00 68.19 94 CYS A N 1
ATOM 736 C CA . CYS A 1 94 ? 4.853 3.879 -17.308 1.00 68.19 94 CYS A CA 1
ATOM 737 C C . CYS A 1 94 ? 5.294 2.861 -18.370 1.00 68.19 94 CYS A C 1
ATOM 739 O O . CYS A 1 94 ? 4.469 2.123 -18.914 1.00 68.19 94 CYS A O 1
ATOM 741 N N . LEU A 1 95 ? 6.593 2.822 -18.683 1.00 72.06 95 LEU A N 1
ATOM 742 C CA . LEU A 1 95 ? 7.175 1.900 -19.663 1.00 72.06 95 LEU A CA 1
ATOM 743 C C . LEU A 1 95 ? 8.377 1.170 -19.065 1.00 72.06 95 LEU A C 1
ATOM 745 O O . LEU A 1 95 ? 9.235 1.769 -18.417 1.00 72.06 95 LEU A O 1
ATOM 749 N N . CYS A 1 96 ? 8.477 -0.135 -19.311 1.00 75.56 96 CYS A N 1
ATOM 750 C CA . CYS A 1 96 ? 9.701 -0.872 -19.014 1.00 75.56 96 CYS A CA 1
ATOM 751 C C . CYS A 1 96 ? 10.789 -0.531 -20.043 1.00 75.56 96 CYS A C 1
ATOM 753 O O . CYS A 1 96 ? 10.488 -0.200 -21.193 1.00 75.56 96 CYS A O 1
ATOM 755 N N . LYS A 1 97 ? 12.066 -0.660 -19.661 1.00 73.69 97 LYS A N 1
ATOM 756 C CA . LYS A 1 97 ? 13.215 -0.385 -20.553 1.00 73.69 97 LYS A CA 1
ATOM 757 C C . LYS A 1 97 ? 13.120 -1.095 -21.912 1.00 73.69 97 LYS A C 1
ATOM 759 O O . LYS A 1 97 ? 13.503 -0.519 -22.925 1.00 73.69 97 LYS A O 1
ATOM 764 N N . LYS A 1 98 ? 12.585 -2.323 -21.938 1.00 76.00 98 LYS A N 1
ATOM 765 C CA . LYS A 1 98 ? 12.404 -3.114 -23.169 1.00 76.00 98 LYS A CA 1
ATOM 766 C C . LYS A 1 98 ? 11.400 -2.462 -24.123 1.00 76.00 98 LYS A C 1
ATOM 768 O O . LYS A 1 98 ? 11.697 -2.299 -25.300 1.00 76.00 98 LYS A O 1
ATOM 773 N N . CYS A 1 99 ? 10.237 -2.057 -23.610 1.00 72.75 99 CYS A N 1
ATOM 774 C CA . CYS A 1 99 ? 9.217 -1.381 -24.411 1.00 72.75 99 CYS A CA 1
ATOM 775 C C . CYS A 1 99 ? 9.658 0.034 -24.801 1.00 72.75 99 CYS A C 1
ATOM 777 O O . CYS A 1 99 ? 9.440 0.437 -25.936 1.00 72.75 99 CYS A O 1
ATOM 779 N N . ALA A 1 100 ? 10.350 0.752 -23.910 1.00 75.25 100 ALA A N 1
ATOM 780 C CA . ALA A 1 100 ? 10.900 2.073 -24.211 1.00 75.25 100 ALA A CA 1
ATOM 781 C C . ALA A 1 100 ? 11.898 2.039 -25.386 1.00 75.25 100 ALA A C 1
ATOM 783 O O . ALA A 1 100 ? 11.851 2.912 -26.247 1.00 75.25 100 ALA A O 1
ATOM 784 N N . GLY A 1 101 ? 12.750 1.009 -25.467 1.00 72.31 101 GLY A N 1
ATOM 785 C CA . GLY A 1 101 ? 13.666 0.820 -26.598 1.00 72.31 101 GLY A CA 1
ATOM 786 C C . GLY A 1 101 ? 12.943 0.644 -27.938 1.00 72.31 101 GLY A C 1
ATOM 787 O O . GLY A 1 101 ? 13.365 1.217 -28.935 1.00 72.31 101 GLY A O 1
ATOM 788 N N . GLY A 1 102 ? 11.811 -0.068 -27.960 1.00 69.81 102 GLY A N 1
ATOM 789 C CA . GLY A 1 102 ? 11.009 -0.253 -29.176 1.00 69.81 102 GLY A CA 1
ATOM 790 C C . GLY A 1 102 ? 10.411 1.046 -29.731 1.00 69.81 102 GLY A C 1
ATOM 791 O O . GLY A 1 102 ? 10.323 1.201 -30.944 1.00 69.81 102 GLY A O 1
ATOM 792 N N . PHE A 1 103 ? 10.057 1.997 -28.861 1.00 64.69 103 PHE A N 1
ATOM 793 C CA . PHE A 1 103 ? 9.543 3.307 -29.280 1.00 64.69 103 PHE A CA 1
ATOM 794 C C . PHE A 1 103 ? 10.644 4.275 -29.736 1.00 64.69 103 PHE A C 1
ATOM 796 O O . PHE A 1 103 ? 10.392 5.118 -30.591 1.00 64.69 103 PHE A O 1
ATOM 803 N N . LEU A 1 104 ? 11.861 4.160 -29.195 1.00 61.22 104 LEU A N 1
ATOM 804 C CA . LEU A 1 104 ? 12.977 5.058 -29.524 1.00 61.22 104 LEU A CA 1
ATOM 805 C C . LEU A 1 104 ? 13.623 4.772 -30.892 1.00 61.22 104 LEU A C 1
ATOM 807 O O . LEU A 1 104 ? 14.275 5.657 -31.432 1.00 61.22 104 LEU A O 1
ATOM 811 N N . HIS A 1 105 ? 13.446 3.574 -31.459 1.00 56.66 105 HIS A N 1
ATOM 812 C CA . HIS A 1 105 ? 14.004 3.193 -32.768 1.00 56.66 105 HIS A CA 1
ATOM 813 C C . HIS A 1 105 ? 13.041 3.392 -33.953 1.00 56.66 105 HIS A C 1
ATOM 815 O O . HIS A 1 105 ? 13.368 2.998 -35.069 1.00 56.66 105 HIS A O 1
ATOM 821 N N . ALA A 1 106 ? 11.858 3.968 -33.724 1.00 52.03 106 ALA A N 1
ATOM 822 C CA . ALA A 1 106 ? 10.837 4.176 -34.753 1.00 52.03 106 ALA A CA 1
ATOM 823 C C . ALA A 1 106 ? 10.769 5.624 -35.279 1.00 52.03 106 ALA A C 1
ATOM 825 O O . ALA A 1 106 ? 9.770 5.990 -35.896 1.00 52.03 106 ALA A O 1
ATOM 826 N N . ASN A 1 107 ? 11.796 6.442 -35.019 1.00 42.50 107 ASN A N 1
ATOM 827 C CA . ASN A 1 107 ? 11.886 7.824 -35.494 1.00 42.50 107 ASN A CA 1
ATOM 828 C C . ASN A 1 107 ? 13.224 8.065 -36.194 1.00 42.50 107 ASN A C 1
ATOM 830 O O . ASN A 1 107 ? 14.260 7.729 -35.574 1.00 42.50 107 ASN A O 1
#

Secondary structure (DSSP, 8-state):
--HHHHHHHHHHHHHHHHHHHHTTS---------PPPTTS-----HHHHHHTT--TT--EEEEEETTEEEEEE-----TTT---TTEEEETTEEEEHHHHHHHHT--